Protein AF-A0A2V3VQZ6-F1 (afdb_monomer)

Mean predicted aligned error: 6.77 Å

Foldseek 3Di:
DEQDPPPRDDDDLVQCVVCVPQCQDPPPRARWDWDPDPPVLVCCLPVLLVCLVPPCVVVVHDPVRSVVVSVVSVVVSVSCVSVPTYIHNDHDDPD

Sequence (95 aa):
MPICKHCNTKWTYKDSLKNMLRYKCPYCGEKNYIRKFRVRDILMMILTPAIVIFILPIFDTPFIGTIAIGLSLIAIYLLTYPINLELTKEEEPYF

Organism: NCBI:txid1494959

InterPro domains:
  IPR024064 FdhE-like superfamily [SSF144020] (3-34)
  IPR026369 CxxC-20-CxxC putative zinc finger [TIGR04104] (2-89)

Solvent-accessible surface area (backbone atoms only — not comparable to full-atom values): 5546 Å² total; per-residue (Å²): 80,31,44,42,67,86,78,65,50,69,47,50,71,69,53,38,65,75,25,66,89,66,38,41,38,92,84,80,64,50,65,41,25,62,52,78,79,50,70,66,57,57,47,52,67,52,48,52,51,49,48,40,67,67,51,41,56,77,70,74,48,54,69,69,56,43,51,51,53,40,52,51,53,52,51,52,48,62,72,49,43,49,52,75,41,52,51,27,72,54,76,66,74,96,119

Structure (mmCIF, N/CA/C/O backbone):
data_AF-A0A2V3VQZ6-F1
#
_entry.id   AF-A0A2V3VQZ6-F1
#
loop_
_atom_site.group_PDB
_atom_site.id
_atom_site.type_symbol
_atom_site.label_atom_id
_atom_site.label_alt_id
_atom_site.label_comp_id
_atom_site.label_asym_id
_atom_site.label_entity_id
_atom_site.label_seq_id
_atom_site.pdbx_PDB_ins_code
_atom_site.Cartn_x
_atom_site.Cartn_y
_atom_site.Cartn_z
_atom_site.occupancy
_atom_site.B_iso_or_equiv
_atom_site.auth_seq_id
_atom_s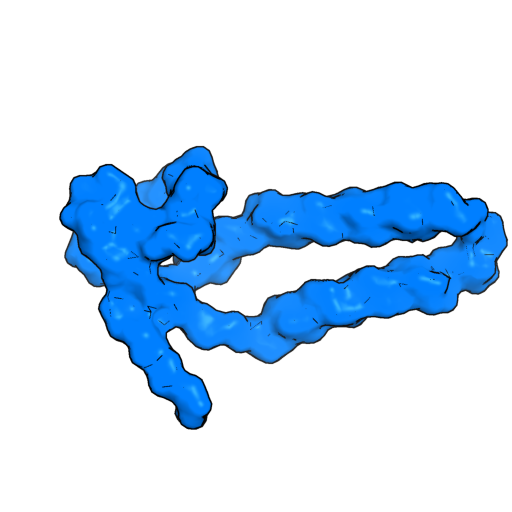ite.auth_comp_id
_atom_site.auth_asym_id
_atom_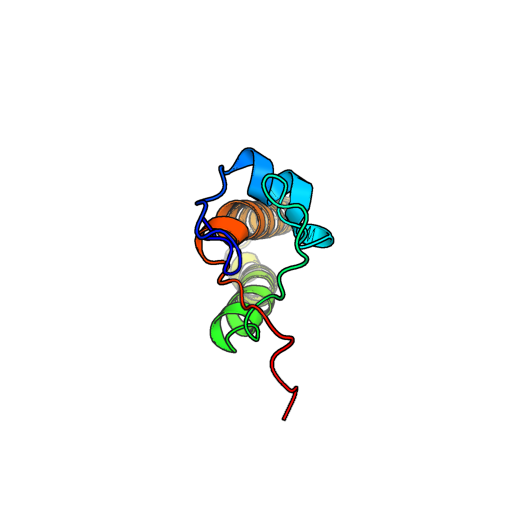site.auth_atom_id
_atom_site.pdbx_PDB_model_num
ATOM 1 N N . MET A 1 1 ? -6.896 6.775 2.793 1.00 87.56 1 MET A N 1
ATOM 2 C CA . MET A 1 1 ? -6.399 6.346 4.120 1.00 87.56 1 MET A CA 1
ATOM 3 C C . MET A 1 1 ? -7.534 5.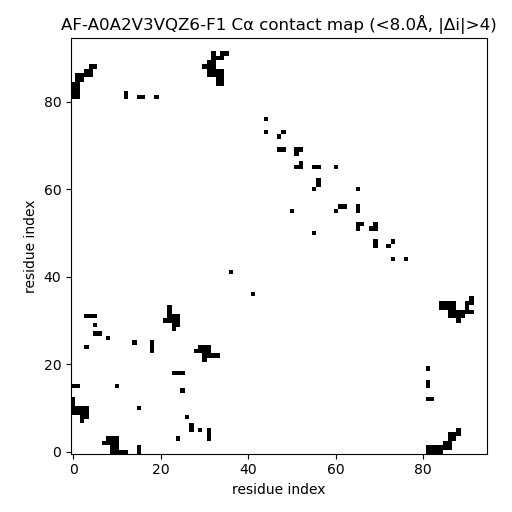674 4.847 1.00 87.56 1 MET A C 1
ATOM 5 O O . MET A 1 1 ? -8.632 6.235 4.822 1.00 87.56 1 MET A O 1
ATOM 9 N N . PRO A 1 2 ? -7.275 4.528 5.486 1.00 87.25 2 PRO A N 1
ATOM 10 C CA . PRO A 1 2 ? -8.296 3.766 6.171 1.00 87.25 2 PRO A CA 1
ATOM 11 C C . PRO A 1 2 ? -8.783 4.510 7.416 1.00 87.25 2 PRO A C 1
ATOM 13 O O . PRO A 1 2 ? -8.0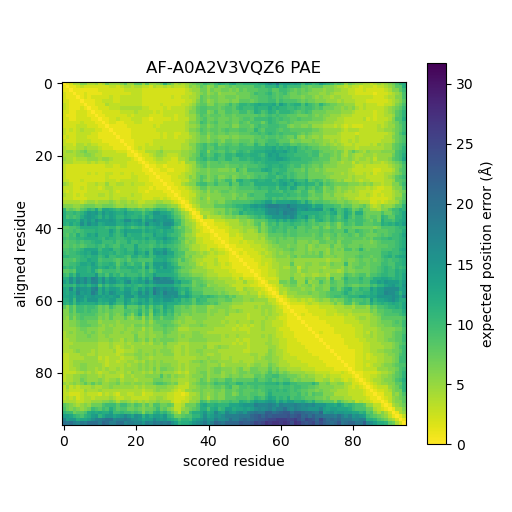50 5.273 8.054 1.00 87.25 2 PRO A O 1
ATOM 16 N N . ILE A 1 3 ? -10.042 4.267 7.760 1.00 89.69 3 ILE A N 1
ATOM 17 C CA . ILE A 1 3 ? -10.659 4.728 9.001 1.00 89.69 3 ILE A CA 1
ATOM 18 C C . ILE A 1 3 ? -10.872 3.490 9.864 1.00 89.69 3 ILE A 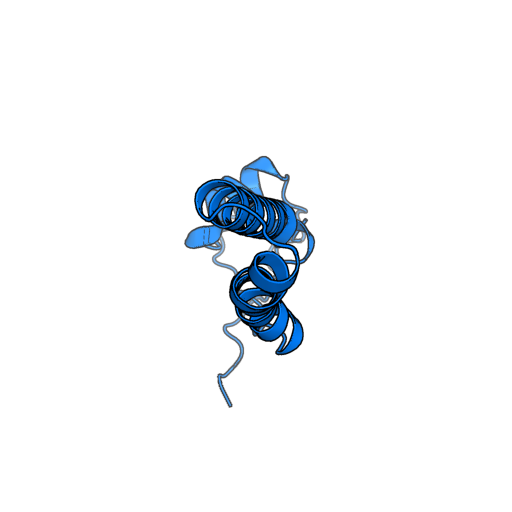C 1
ATOM 20 O O . ILE A 1 3 ? -11.489 2.525 9.410 1.00 89.69 3 ILE A O 1
ATOM 24 N N . CYS A 1 4 ? -10.357 3.506 11.092 1.00 90.44 4 CYS A N 1
ATOM 25 C CA . CYS A 1 4 ? -10.576 2.409 12.030 1.00 90.44 4 CYS A CA 1
ATOM 26 C C . CYS A 1 4 ? -12.068 2.268 12.334 1.00 90.44 4 CYS A C 1
ATOM 28 O O . CYS A 1 4 ? -12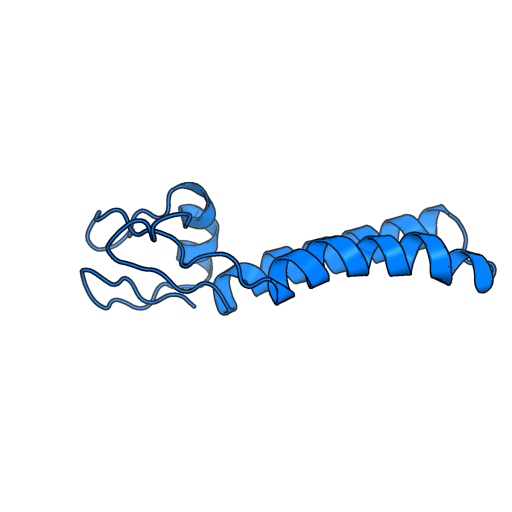.717 3.253 12.678 1.00 90.44 4 CYS A O 1
ATOM 30 N N . LYS A 1 5 ? -12.615 1.051 12.270 1.00 90.19 5 LYS A N 1
ATOM 31 C CA . LYS A 1 5 ? -14.050 0.840 12.511 1.00 90.19 5 LYS A CA 1
ATOM 32 C C . LYS A 1 5 ? -14.436 0.775 13.986 1.00 90.19 5 LYS A C 1
ATOM 34 O O . LYS A 1 5 ? -15.622 0.847 14.289 1.00 90.19 5 LYS A O 1
ATOM 39 N N . HIS A 1 6 ? -13.466 0.669 14.893 1.00 90.50 6 HIS A N 1
ATOM 40 C CA . HIS A 1 6 ? -13.714 0.648 16.337 1.00 90.50 6 HIS A CA 1
ATOM 41 C C . HIS A 1 6 ? -13.735 2.058 16.934 1.00 90.50 6 HIS A C 1
ATOM 43 O O . HIS A 1 6 ? -14.676 2.403 17.639 1.00 90.50 6 HIS A O 1
ATOM 49 N N . CYS A 1 7 ? -12.733 2.890 16.622 1.00 91.69 7 CYS A N 1
ATOM 50 C CA . CYS A 1 7 ? -12.592 4.235 17.195 1.00 91.69 7 CYS A CA 1
ATOM 51 C C . CYS A 1 7 ? -12.862 5.384 16.209 1.00 91.69 7 CYS A C 1
ATOM 53 O O . CYS A 1 7 ? -12.738 6.545 16.583 1.00 91.69 7 CYS A O 1
ATOM 55 N N . ASN A 1 8 ? -13.188 5.085 14.944 1.00 91.25 8 ASN A N 1
ATOM 56 C CA . ASN A 1 8 ? -13.423 6.063 13.869 1.00 91.25 8 ASN A CA 1
ATOM 57 C C . ASN A 1 8 ? -12.255 7.024 13.583 1.00 91.25 8 ASN A C 1
ATOM 59 O O . ASN A 1 8 ? -12.405 7.993 12.840 1.00 91.25 8 ASN A O 1
ATOM 63 N N . THR A 1 9 ? -11.060 6.743 14.106 1.00 92.19 9 THR A N 1
ATOM 64 C CA . THR A 1 9 ? -9.863 7.533 13.816 1.00 92.19 9 THR A CA 1
ATOM 65 C C . THR A 1 9 ? -9.351 7.224 12.412 1.00 92.19 9 THR A C 1
ATOM 67 O O . THR A 1 9 ? -9.124 6.063 12.053 1.00 92.19 9 THR A O 1
ATOM 70 N N . LYS A 1 10 ? -9.138 8.276 11.617 1.00 90.06 10 LYS A N 1
ATOM 71 C CA . LYS A 1 10 ? -8.492 8.191 10.305 1.00 90.06 10 LYS A CA 1
ATOM 72 C C . LYS A 1 10 ? -6.991 8.000 10.495 1.00 90.06 10 LYS A C 1
ATOM 74 O O . LYS A 1 10 ? -6.353 8.797 11.175 1.00 90.06 10 LYS A O 1
ATOM 79 N N . TRP A 1 11 ? -6.430 6.956 9.897 1.00 90.81 11 TRP A N 1
ATOM 80 C CA . TRP A 1 11 ? -4.996 6.700 9.996 1.00 90.81 11 TRP A CA 1
ATOM 81 C C . TRP A 1 11 ? -4.202 7.680 9.136 1.00 90.81 11 TRP A C 1
ATOM 83 O O . TRP A 1 11 ? -4.650 8.094 8.060 1.00 90.81 11 TRP A O 1
ATOM 93 N N . THR A 1 12 ? -2.990 8.016 9.578 1.00 91.19 12 THR A N 1
ATOM 94 C CA . THR A 1 12 ? -2.029 8.674 8.692 1.00 91.19 12 THR A CA 1
ATOM 95 C C . THR A 1 12 ? -1.474 7.671 7.677 1.00 91.19 12 THR A C 1
ATOM 97 O O . THR A 1 12 ? -1.578 6.450 7.839 1.00 91.19 12 THR A O 1
ATOM 100 N N . TYR A 1 13 ? -0.845 8.175 6.616 1.00 89.06 13 TYR A N 1
ATOM 101 C CA . TYR A 1 13 ? -0.154 7.318 5.651 1.00 89.06 13 TYR A CA 1
ATOM 102 C C . TYR A 1 13 ? 0.929 6.459 6.314 1.00 89.06 13 TYR A C 1
ATOM 104 O O . TYR A 1 13 ? 1.012 5.256 6.076 1.00 89.06 13 TYR A O 1
ATOM 112 N N . LYS A 1 14 ? 1.711 7.070 7.212 1.00 88.62 14 LYS A N 1
ATOM 113 C CA . LYS A 1 14 ? 2.785 6.402 7.952 1.00 88.62 14 LYS A CA 1
ATOM 114 C C . LYS A 1 14 ? 2.246 5.278 8.837 1.00 88.62 14 LYS A C 1
ATOM 116 O O . LYS A 1 14 ? 2.821 4.191 8.863 1.00 88.62 14 LYS A O 1
ATOM 121 N N . ASP A 1 15 ? 1.130 5.524 9.520 1.00 89.38 15 ASP A N 1
ATOM 122 C CA . ASP A 1 15 ? 0.466 4.516 10.350 1.00 89.38 15 ASP A CA 1
ATOM 123 C C . ASP A 1 15 ? -0.058 3.351 9.519 1.00 89.38 15 ASP A C 1
ATOM 125 O O . ASP A 1 15 ? 0.081 2.196 9.924 1.00 89.38 15 ASP A O 1
ATOM 129 N N . SER A 1 16 ? -0.606 3.659 8.343 1.00 87.94 16 SER A N 1
ATOM 130 C CA . SER A 1 16 ? -1.113 2.666 7.398 1.00 87.94 16 SER A CA 1
ATOM 131 C C . SER A 1 16 ? 0.000 1.768 6.888 1.00 87.94 16 SER A C 1
ATOM 133 O O . SER A 1 16 ? -0.156 0.556 6.940 1.00 87.94 16 SER A O 1
ATOM 135 N N . LEU A 1 17 ? 1.150 2.333 6.503 1.00 86.81 17 LEU A N 1
ATOM 136 C CA . LEU A 1 17 ? 2.311 1.544 6.088 1.00 86.81 17 LEU A CA 1
ATOM 137 C C . LEU A 1 17 ? 2.831 0.654 7.226 1.00 86.81 17 LEU A C 1
ATOM 139 O O . LEU A 1 17 ? 3.064 -0.537 7.038 1.00 86.81 17 LEU A O 1
ATOM 143 N N . LYS A 1 18 ? 2.986 1.220 8.431 1.00 87.25 18 LYS A N 1
ATOM 144 C CA . LYS A 1 18 ? 3.549 0.506 9.588 1.00 87.25 18 LYS A CA 1
ATOM 145 C C . LYS A 1 18 ? 2.650 -0.637 10.072 1.00 87.25 18 LYS A C 1
ATOM 147 O O . LYS A 1 18 ? 3.155 -1.643 10.566 1.00 87.25 18 LYS A O 1
ATOM 152 N N . ASN A 1 19 ? 1.332 -0.484 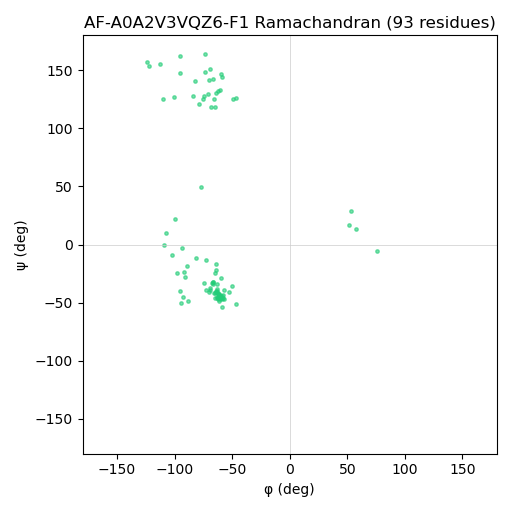9.945 1.00 85.19 19 ASN A N 1
ATOM 153 C CA . ASN A 1 19 ? 0.347 -1.447 10.444 1.00 85.19 19 ASN A CA 1
ATOM 154 C C . ASN A 1 19 ? -0.343 -2.254 9.332 1.00 85.19 19 ASN A C 1
ATOM 156 O O . ASN A 1 19 ? -1.269 -3.006 9.631 1.00 85.19 19 ASN A O 1
ATOM 160 N N . MET A 1 20 ? 0.132 -2.168 8.085 1.00 79.25 20 MET A N 1
ATOM 161 C CA . MET A 1 20 ? -0.460 -2.843 6.922 1.00 79.25 20 MET A CA 1
ATOM 162 C C . MET A 1 20 ? -0.514 -4.370 7.054 1.00 79.25 20 MET A C 1
ATOM 164 O O . MET A 1 20 ? -1.410 -4.987 6.505 1.00 79.25 20 MET A O 1
ATOM 168 N N . LEU A 1 21 ? 0.412 -4.990 7.793 1.00 79.12 21 LEU A N 1
ATOM 169 C CA . LEU A 1 21 ? 0.436 -6.449 7.993 1.00 79.12 21 LEU A CA 1
ATOM 170 C C . LEU A 1 21 ? -0.321 -6.908 9.244 1.00 79.12 21 LEU A C 1
ATOM 172 O O . LEU A 1 21 ? -0.715 -8.064 9.350 1.00 79.12 21 LEU A O 1
ATOM 176 N N . ARG A 1 22 ? -0.471 -6.019 10.231 1.00 84.44 22 ARG A N 1
ATOM 177 C CA . ARG A 1 22 ? -1.047 -6.359 11.541 1.00 84.44 22 ARG A CA 1
ATOM 178 C C . ARG A 1 22 ? -2.519 -5.984 11.642 1.00 84.44 22 ARG A C 1
ATOM 180 O O . ARG A 1 22 ? -3.209 -6.525 12.500 1.00 84.44 22 ARG A O 1
ATOM 187 N N . TYR A 1 23 ? -2.959 -5.009 10.844 1.00 84.81 23 TYR A N 1
ATOM 188 C CA . TYR A 1 23 ? -4.295 -4.403 10.867 1.00 84.81 23 TYR A CA 1
ATOM 189 C C . TYR A 1 23 ? -4.755 -3.926 12.260 1.00 84.81 23 TYR A C 1
ATOM 191 O O . TYR A 1 23 ? -5.928 -3.644 12.495 1.00 84.81 23 TYR A O 1
ATOM 199 N N . LYS A 1 24 ? -3.813 -3.778 13.198 1.00 89.56 24 LYS A N 1
ATOM 200 C CA . LYS A 1 24 ? -4.051 -3.290 14.553 1.00 89.56 24 LYS A CA 1
ATOM 201 C C . LYS A 1 24 ? -4.044 -1.768 14.540 1.00 89.56 24 LYS A C 1
ATOM 203 O O . LYS A 1 24 ? -3.100 -1.158 14.041 1.00 89.56 24 LYS A O 1
ATOM 208 N N . CYS A 1 25 ? -5.090 -1.159 15.086 1.00 90.12 25 CYS A N 1
ATOM 209 C CA . CYS A 1 25 ? -5.178 0.287 15.197 1.00 90.12 25 CYS A CA 1
ATOM 210 C C . CYS A 1 25 ? -4.096 0.808 16.150 1.00 90.12 25 CYS A C 1
ATOM 212 O O . CYS A 1 25 ? -4.055 0.371 17.301 1.00 90.12 25 CYS A O 1
ATOM 214 N N . PRO A 1 26 ? -3.243 1.756 15.724 1.00 89.69 26 PRO A N 1
ATOM 215 C CA . PRO A 1 26 ? -2.206 2.309 16.593 1.00 89.69 26 PRO A CA 1
ATOM 216 C C . PRO A 1 26 ? -2.766 3.242 17.677 1.00 89.69 26 PRO A C 1
ATOM 218 O O . PRO A 1 26 ? -2.047 3.559 18.616 1.00 89.69 26 PRO A O 1
ATOM 221 N N . TYR A 1 27 ? -4.029 3.670 17.555 1.00 90.62 27 TYR A N 1
ATOM 222 C CA . TYR A 1 27 ? -4.669 4.604 18.485 1.00 90.62 27 TYR A CA 1
ATOM 223 C C . TYR A 1 27 ? -5.472 3.897 19.581 1.00 90.62 27 TYR A C 1
ATOM 225 O O . TYR A 1 27 ? -5.284 4.192 20.753 1.00 90.62 27 TYR A O 1
ATOM 233 N N . CYS A 1 28 ? -6.356 2.961 19.216 1.00 91.38 28 CYS A N 1
ATOM 234 C CA . CYS A 1 28 ? -7.185 2.234 20.187 1.00 91.38 28 CYS A CA 1
ATOM 235 C C . CYS A 1 28 ? -6.690 0.816 20.491 1.00 91.38 28 CYS A C 1
ATOM 237 O O . CYS A 1 28 ? -7.219 0.166 21.382 1.00 91.38 28 CYS A O 1
ATOM 239 N N . GLY A 1 29 ? -5.707 0.303 19.745 1.00 90.19 29 GLY A N 1
ATOM 240 C CA . GLY A 1 29 ? -5.193 -1.054 19.927 1.00 90.19 29 GLY A CA 1
ATOM 241 C C . GLY A 1 29 ? -6.093 -2.165 19.377 1.00 90.19 29 GLY A C 1
ATOM 242 O O . GLY A 1 29 ? -5.657 -3.313 19.357 1.00 90.19 29 GLY A O 1
ATOM 243 N N . GLU A 1 30 ? -7.291 -1.853 18.885 1.00 91.19 30 GLU A N 1
ATOM 244 C CA . GLU A 1 30 ? -8.204 -2.859 18.338 1.00 91.19 30 GLU A CA 1
ATOM 245 C C . GLU A 1 30 ? -7.711 -3.430 17.010 1.00 91.19 30 GLU A C 1
ATOM 247 O O . GLU A 1 30 ? -7.177 -2.712 16.152 1.00 91.19 30 GLU A O 1
ATOM 252 N N . LYS A 1 31 ? -7.906 -4.737 16.827 1.00 89.44 31 LYS A N 1
ATOM 253 C CA . LYS A 1 31 ? -7.609 -5.419 15.567 1.00 89.44 31 LYS A CA 1
ATOM 254 C C . LYS A 1 31 ? -8.748 -5.152 14.588 1.00 89.44 31 LYS A C 1
ATOM 256 O O . LYS A 1 31 ? -9.888 -5.488 14.862 1.00 89.44 31 LYS A O 1
ATOM 261 N N . ASN A 1 32 ? -8.425 -4.546 13.452 1.00 88.62 32 ASN A N 1
ATOM 262 C CA . ASN A 1 32 ? -9.349 -4.420 12.333 1.00 88.62 32 ASN A CA 1
ATOM 263 C C . ASN A 1 32 ? -9.088 -5.565 11.355 1.00 88.62 32 ASN A C 1
ATOM 265 O O . ASN A 1 32 ? -8.014 -6.171 11.350 1.00 88.62 32 ASN A O 1
ATOM 269 N N . TYR A 1 33 ? -10.059 -5.806 10.493 1.00 86.38 33 TYR A N 1
ATOM 270 C CA . TYR A 1 33 ? -9.949 -6.738 9.386 1.00 86.38 33 TYR A CA 1
ATOM 271 C C . TYR A 1 33 ? -9.983 -5.953 8.083 1.00 86.38 33 TYR A C 1
ATOM 273 O O . TYR A 1 33 ? -10.450 -4.813 8.040 1.00 86.38 33 TYR A O 1
ATOM 281 N N . ILE A 1 34 ? -9.413 -6.522 7.029 1.00 82.62 34 ILE A N 1
ATOM 282 C CA . ILE A 1 34 ? -9.561 -5.954 5.694 1.00 82.62 34 ILE A CA 1
ATOM 283 C C . ILE A 1 34 ? -10.891 -6.407 5.124 1.00 82.62 34 ILE A C 1
ATOM 285 O O . ILE A 1 34 ? -11.278 -7.565 5.275 1.00 82.62 34 ILE A O 1
ATOM 289 N N . ARG A 1 35 ? -11.567 -5.495 4.431 1.00 76.88 35 ARG A N 1
ATOM 290 C CA . ARG A 1 35 ? -12.661 -5.884 3.552 1.00 76.88 35 ARG A CA 1
ATOM 291 C C . ARG A 1 35 ? -12.129 -6.840 2.482 1.00 76.88 35 ARG A C 1
ATOM 293 O O . ARG A 1 35 ? -10.982 -6.686 2.050 1.00 76.88 35 ARG A O 1
ATOM 300 N N . LYS A 1 36 ? -12.948 -7.797 2.035 1.00 69.31 36 LYS A N 1
ATOM 301 C CA . LYS A 1 36 ? -12.603 -8.744 0.968 1.00 69.31 36 LYS A CA 1
ATOM 302 C C . LYS A 1 36 ? -11.989 -7.978 -0.205 1.00 69.31 36 LYS A C 1
ATOM 304 O O . LYS A 1 36 ? -12.575 -7.007 -0.697 1.00 69.31 36 LYS A O 1
ATOM 309 N N . PHE A 1 37 ? -10.792 -8.405 -0.616 1.00 67.94 37 PHE A N 1
ATOM 310 C CA . PHE A 1 37 ? -10.106 -7.856 -1.784 1.00 67.94 37 PHE A CA 1
ATOM 311 C C . PHE A 1 37 ? -11.093 -7.825 -2.947 1.00 67.94 37 PHE A C 1
ATOM 313 O O . PHE A 1 37 ? -11.701 -8.850 -3.277 1.00 67.94 37 PHE A O 1
ATOM 320 N N . ARG A 1 38 ? -11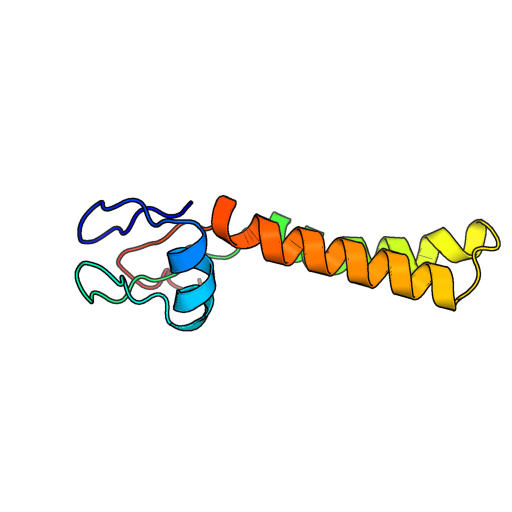.291 -6.655 -3.563 1.00 68.62 38 ARG A N 1
ATOM 321 C CA . ARG A 1 38 ? -12.198 -6.588 -4.707 1.00 68.62 38 ARG A CA 1
ATOM 322 C C . ARG A 1 38 ? -11.548 -7.387 -5.828 1.00 68.62 38 ARG A C 1
ATOM 324 O O . ARG A 1 38 ? -10.340 -7.306 -6.029 1.00 68.62 38 ARG A O 1
ATOM 331 N N . VAL A 1 39 ? -12.349 -8.114 -6.606 1.00 65.81 39 VAL A N 1
ATOM 332 C CA . VAL A 1 39 ? -11.864 -8.848 -7.792 1.00 65.81 39 VAL A CA 1
ATOM 333 C C . VAL A 1 39 ? -11.020 -7.934 -8.688 1.00 65.81 39 VAL A C 1
ATOM 335 O O . VAL A 1 39 ? -9.990 -8.348 -9.205 1.00 65.81 39 VAL A O 1
ATOM 338 N N . ARG A 1 40 ? -11.393 -6.651 -8.781 1.00 67.69 40 ARG A N 1
ATOM 339 C CA . ARG A 1 40 ? -10.627 -5.612 -9.479 1.00 67.69 40 ARG A CA 1
ATOM 340 C C . ARG A 1 40 ? -9.195 -5.443 -8.960 1.00 67.69 40 ARG A C 1
ATOM 342 O O . ARG A 1 40 ? -8.299 -5.232 -9.764 1.00 67.69 40 ARG A O 1
ATOM 349 N N . ASP A 1 41 ? -8.973 -5.526 -7.654 1.00 73.56 41 ASP A N 1
ATOM 350 C CA . ASP A 1 41 ? -7.658 -5.315 -7.042 1.00 73.56 41 ASP A CA 1
ATOM 351 C C . ASP A 1 41 ? -6.730 -6.505 -7.328 1.00 73.56 41 ASP A C 1
ATOM 353 O O . ASP A 1 41 ? -5.567 -6.312 -7.677 1.00 73.56 41 ASP A O 1
ATOM 357 N N . ILE A 1 42 ? -7.275 -7.727 -7.285 1.00 71.06 42 ILE A N 1
ATOM 358 C CA . ILE A 1 42 ? -6.575 -8.958 -7.687 1.00 71.06 42 ILE A CA 1
ATOM 359 C C . ILE A 1 42 ? -6.258 -8.922 -9.186 1.00 71.06 42 ILE A C 1
ATOM 361 O O . ILE A 1 42 ? -5.128 -9.187 -9.593 1.00 71.06 42 ILE A O 1
ATOM 365 N N . LEU A 1 43 ? -7.239 -8.539 -10.010 1.00 75.00 43 LEU A N 1
ATOM 366 C CA . LEU A 1 43 ? -7.051 -8.375 -11.449 1.00 75.00 43 LEU A CA 1
ATOM 367 C C . LEU A 1 43 ? -5.967 -7.342 -11.750 1.00 75.00 43 LEU A C 1
ATOM 369 O O . LEU A 1 43 ? -5.105 -7.615 -12.570 1.00 75.00 43 LEU A O 1
ATOM 373 N N . MET A 1 44 ? -5.944 -6.194 -11.071 1.00 75.94 44 MET A N 1
ATOM 374 C CA . MET A 1 44 ? -4.882 -5.200 -11.255 1.00 75.94 44 MET A CA 1
ATOM 375 C C . MET A 1 44 ? -3.508 -5.747 -10.859 1.00 75.94 44 MET A C 1
ATOM 377 O O . MET A 1 44 ? -2.543 -5.529 -11.589 1.00 75.94 44 MET A O 1
ATOM 381 N N . MET A 1 45 ? -3.409 -6.494 -9.758 1.00 76.00 45 MET A N 1
ATOM 382 C CA . MET A 1 45 ? -2.143 -7.069 -9.301 1.00 76.00 45 MET A CA 1
ATOM 383 C C . MET A 1 45 ? -1.587 -8.140 -10.257 1.00 76.00 45 MET A C 1
ATOM 385 O O . MET A 1 45 ? -0.372 -8.251 -10.387 1.00 76.00 45 MET A O 1
ATOM 389 N N . ILE A 1 46 ? -2.448 -8.898 -10.945 1.00 79.00 46 ILE A N 1
ATOM 390 C CA . ILE A 1 46 ? -2.044 -9.976 -11.868 1.00 79.00 46 ILE A CA 1
ATOM 391 C C . ILE A 1 46 ? -1.908 -9.475 -13.313 1.00 79.00 46 ILE A C 1
ATOM 393 O O . ILE A 1 46 ? -0.930 -9.786 -13.992 1.00 79.00 46 ILE A O 1
ATOM 397 N N . LEU A 1 47 ? -2.869 -8.687 -13.798 1.00 80.88 47 LEU A N 1
ATOM 398 C CA . LEU A 1 47 ? -2.892 -8.216 -15.183 1.00 80.88 47 LEU A CA 1
ATOM 399 C C . LEU A 1 47 ? -1.783 -7.207 -15.459 1.00 80.88 47 LEU A C 1
ATOM 401 O O . LEU A 1 47 ? -1.198 -7.254 -16.533 1.00 80.88 47 LEU A O 1
ATOM 405 N N . THR A 1 48 ? -1.454 -6.328 -14.509 1.00 81.62 48 THR A N 1
ATOM 406 C CA . THR A 1 48 ? -0.405 -5.314 -14.710 1.00 81.62 48 THR A CA 1
ATOM 407 C C . THR A 1 48 ? 0.959 -5.941 -15.035 1.00 81.62 48 THR A C 1
ATOM 409 O O . THR A 1 48 ? 1.518 -5.603 -16.079 1.00 81.62 48 THR A O 1
ATOM 412 N N . PRO A 1 49 ? 1.507 -6.877 -14.232 1.00 77.69 49 PRO A N 1
ATOM 413 C CA . PRO A 1 49 ? 2.773 -7.521 -14.575 1.00 77.69 49 PRO A CA 1
ATOM 414 C C . PRO A 1 49 ? 2.669 -8.397 -15.829 1.00 77.69 49 PRO A C 1
ATOM 416 O O . PRO A 1 49 ? 3.615 -8.426 -16.609 1.00 77.69 49 PRO A O 1
ATOM 419 N N . ALA A 1 50 ? 1.529 -9.054 -16.078 1.00 82.25 50 ALA A N 1
ATOM 420 C CA . ALA A 1 50 ? 1.332 -9.828 -17.304 1.00 82.25 50 ALA A CA 1
ATOM 421 C C . ALA A 1 50 ? 1.411 -8.937 -18.558 1.00 82.25 50 ALA A C 1
ATOM 423 O O . ALA A 1 50 ? 2.161 -9.235 -19.482 1.00 82.25 50 ALA A O 1
ATOM 424 N N . ILE A 1 51 ? 0.706 -7.803 -18.566 1.00 82.38 51 ILE A N 1
ATOM 425 C CA . ILE A 1 51 ? 0.743 -6.808 -19.649 1.00 82.38 51 ILE A CA 1
ATOM 426 C C . ILE A 1 51 ? 2.178 -6.329 -19.875 1.00 82.38 51 ILE A C 1
ATOM 428 O O . ILE A 1 51 ? 2.646 -6.319 -21.005 1.00 82.38 51 ILE A O 1
ATOM 432 N N . VAL A 1 52 ? 2.907 -5.985 -18.814 1.00 83.12 52 VAL A N 1
ATOM 433 C CA . VAL A 1 52 ? 4.299 -5.524 -18.924 1.00 83.12 52 VAL A CA 1
ATOM 434 C C . VAL A 1 52 ? 5.199 -6.590 -19.554 1.00 83.12 52 VAL A C 1
ATOM 436 O O . VAL A 1 52 ? 5.966 -6.276 -20.460 1.00 83.12 52 VAL A O 1
ATOM 439 N N . ILE A 1 53 ? 5.081 -7.846 -19.117 1.00 80.88 53 ILE A N 1
ATOM 440 C CA . ILE A 1 53 ? 5.914 -8.954 -19.602 1.00 80.88 53 ILE A CA 1
ATOM 441 C C . ILE A 1 53 ? 5.592 -9.315 -21.056 1.00 80.88 53 ILE A C 1
ATOM 443 O O . ILE A 1 53 ? 6.511 -9.605 -21.814 1.00 80.88 53 ILE A O 1
ATOM 447 N N . PHE A 1 54 ? 4.319 -9.305 -21.455 1.00 82.44 54 PHE A N 1
ATOM 448 C CA . PHE A 1 54 ? 3.913 -9.750 -22.792 1.00 82.44 54 PHE A CA 1
ATOM 449 C C . PHE A 1 54 ? 3.877 -8.631 -23.837 1.00 82.44 54 PHE A C 1
ATOM 451 O O . PHE A 1 54 ? 4.069 -8.911 -25.016 1.00 82.44 54 PHE A O 1
ATOM 458 N N . ILE A 1 55 ? 3.645 -7.376 -23.438 1.00 81.06 55 ILE A N 1
ATOM 459 C CA . ILE A 1 55 ? 3.466 -6.261 -24.379 1.00 81.06 55 ILE A CA 1
ATOM 460 C C . ILE A 1 55 ? 4.766 -5.493 -24.619 1.00 81.06 55 ILE A C 1
ATOM 462 O O . ILE A 1 55 ? 5.040 -5.137 -25.760 1.00 81.06 55 ILE A O 1
ATOM 466 N N . LEU A 1 56 ? 5.598 -5.248 -23.600 1.00 78.81 56 LEU A N 1
ATOM 467 C CA . LEU A 1 56 ? 6.828 -4.463 -23.796 1.00 78.81 56 LEU A CA 1
ATOM 468 C C . LEU A 1 56 ? 7.851 -5.099 -24.757 1.00 78.81 56 LEU A C 1
ATOM 470 O O . LEU A 1 56 ? 8.472 -4.347 -25.514 1.00 78.81 56 LEU A O 1
ATOM 474 N N . PRO A 1 57 ? 8.002 -6.437 -24.826 1.00 79.19 57 PRO A N 1
ATOM 475 C CA . PRO A 1 57 ? 8.867 -7.057 -25.828 1.00 79.19 57 PRO A CA 1
ATOM 476 C C . PRO A 1 57 ? 8.410 -6.838 -27.277 1.00 79.19 57 PRO A C 1
ATOM 478 O O . PRO A 1 57 ? 9.242 -6.897 -28.172 1.00 79.19 57 PRO A O 1
ATOM 481 N N . ILE A 1 58 ? 7.124 -6.539 -27.525 1.00 81.94 58 ILE A N 1
ATOM 482 C CA . ILE A 1 58 ? 6.607 -6.219 -28.873 1.00 81.94 58 ILE A CA 1
ATOM 483 C C . ILE A 1 58 ? 7.223 -4.911 -29.400 1.00 81.94 58 ILE A C 1
ATOM 485 O O . ILE A 1 58 ? 7.308 -4.703 -30.605 1.00 81.94 58 ILE A O 1
ATOM 489 N N . PHE A 1 59 ? 7.676 -4.037 -28.501 1.00 82.81 59 PHE A N 1
ATOM 490 C CA . PHE A 1 59 ? 8.284 -2.747 -28.826 1.00 82.81 59 PHE A CA 1
ATOM 491 C C . PHE A 1 59 ? 9.821 -2.777 -28.781 1.00 82.81 59 PHE A C 1
ATOM 493 O O . PHE A 1 59 ? 10.433 -1.735 -28.559 1.00 82.81 59 PHE A O 1
ATOM 500 N N . ASP A 1 60 ? 10.446 -3.956 -28.902 1.00 84.56 60 ASP A N 1
ATOM 501 C CA . ASP A 1 60 ? 11.904 -4.152 -28.797 1.00 84.56 60 ASP A CA 1
ATOM 502 C C . ASP A 1 60 ? 12.517 -3.568 -27.505 1.00 84.56 60 ASP A C 1
ATOM 504 O O . ASP A 1 60 ? 13.684 -3.169 -27.446 1.00 84.56 60 ASP A O 1
ATOM 508 N N . THR A 1 61 ? 11.726 -3.513 -26.426 1.00 80.81 61 THR A N 1
ATOM 509 C CA . THR A 1 61 ? 12.196 -2.976 -25.146 1.00 80.81 61 THR A CA 1
ATOM 510 C C . THR A 1 61 ? 13.202 -3.949 -24.523 1.00 80.81 61 THR A C 1
ATOM 512 O O . THR A 1 61 ? 12.887 -5.132 -24.359 1.00 80.81 61 THR A O 1
ATOM 515 N N . PRO A 1 62 ? 14.395 -3.489 -24.099 1.00 87.06 62 PRO A N 1
ATOM 516 C CA . PRO A 1 62 ? 15.380 -4.362 -23.474 1.00 87.06 62 PRO A CA 1
ATOM 517 C C . PRO A 1 62 ? 14.814 -5.024 -22.210 1.00 87.06 62 PRO A C 1
ATOM 519 O O . PRO A 1 62 ? 14.081 -4.405 -21.434 1.00 87.06 62 PRO A O 1
ATOM 522 N N . PHE A 1 63 ? 15.201 -6.278 -21.965 1.00 83.50 63 PHE A N 1
ATOM 523 C CA . PHE A 1 63 ? 14.704 -7.086 -20.842 1.00 83.50 63 PHE A CA 1
ATOM 524 C C . PHE A 1 63 ? 14.851 -6.384 -19.481 1.00 83.50 63 PHE A C 1
ATOM 526 O O . PHE A 1 63 ? 13.926 -6.373 -18.671 1.00 83.50 63 PHE A O 1
ATOM 533 N N . ILE A 1 64 ? 15.987 -5.716 -19.265 1.00 87.00 64 ILE A N 1
ATOM 534 C CA . ILE A 1 64 ? 16.252 -4.935 -18.048 1.00 87.00 64 ILE A CA 1
ATOM 535 C C . ILE A 1 64 ? 15.265 -3.766 -17.910 1.00 87.00 64 ILE A C 1
ATOM 537 O O . ILE A 1 64 ? 14.764 -3.517 -16.815 1.00 87.00 64 ILE A O 1
ATOM 541 N N . GLY A 1 65 ? 14.940 -3.084 -19.013 1.00 86.12 65 GLY A N 1
ATOM 542 C CA . GLY A 1 65 ? 13.940 -2.014 -19.034 1.00 86.12 65 GLY A CA 1
ATOM 543 C C . GLY A 1 65 ? 12.539 -2.531 -18.708 1.00 86.12 65 GLY A C 1
ATOM 544 O O . GLY A 1 65 ? 11.836 -1.938 -17.893 1.00 86.12 65 GLY A O 1
ATOM 545 N N . THR A 1 66 ? 12.173 -3.688 -19.262 1.00 85.50 66 THR A N 1
ATOM 546 C CA . THR A 1 66 ? 10.894 -4.362 -18.986 1.00 85.50 66 THR A CA 1
ATOM 547 C C . THR A 1 66 ? 10.746 -4.708 -17.501 1.00 85.50 66 THR A C 1
ATOM 549 O O . THR A 1 66 ? 9.723 -4.396 -16.889 1.00 85.50 66 THR A O 1
ATOM 552 N N . ILE A 1 67 ? 11.789 -5.281 -16.885 1.00 85.44 67 ILE A N 1
ATOM 553 C CA . ILE A 1 67 ? 11.798 -5.577 -15.444 1.00 85.44 67 ILE A CA 1
ATOM 554 C C . ILE A 1 67 ? 11.694 -4.292 -14.620 1.00 85.44 67 ILE A C 1
ATOM 556 O O . ILE A 1 67 ? 10.896 -4.236 -13.684 1.00 85.44 67 ILE A O 1
ATOM 560 N N . ALA A 1 68 ? 12.473 -3.261 -14.959 1.00 87.88 68 ALA A N 1
ATOM 561 C CA . ALA A 1 68 ? 12.463 -1.998 -14.230 1.00 87.88 68 ALA A CA 1
ATOM 562 C C . ALA A 1 68 ? 11.062 -1.366 -14.221 1.00 87.88 68 ALA A C 1
ATOM 564 O O . ALA A 1 68 ? 10.560 -1.009 -13.157 1.00 87.88 68 ALA A O 1
ATOM 565 N N . ILE A 1 69 ? 10.394 -1.320 -15.379 1.00 87.19 69 ILE A N 1
ATOM 566 C CA . ILE A 1 69 ? 9.026 -0.800 -15.510 1.00 87.19 69 ILE A CA 1
ATOM 567 C C . ILE A 1 69 ? 8.040 -1.629 -14.678 1.00 87.19 69 ILE A C 1
ATOM 569 O O . ILE A 1 69 ? 7.229 -1.066 -13.940 1.00 87.19 69 ILE A O 1
ATOM 573 N N . GLY A 1 70 ? 8.129 -2.961 -14.744 1.00 85.19 70 GLY A N 1
ATOM 574 C CA . GLY A 1 70 ? 7.274 -3.852 -13.956 1.00 85.19 70 GLY A CA 1
ATOM 575 C C . GLY A 1 70 ? 7.418 -3.627 -12.451 1.00 85.19 70 GLY A C 1
ATOM 576 O O . GLY A 1 70 ? 6.420 -3.464 -11.748 1.00 85.19 70 GLY A O 1
A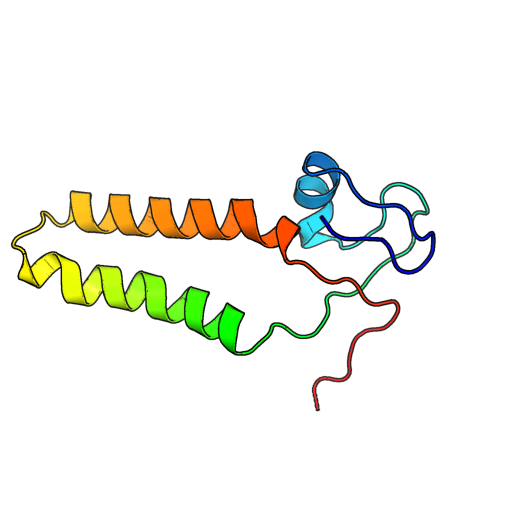TOM 577 N N . LEU A 1 71 ? 8.656 -3.541 -11.959 1.00 86.81 71 LEU A N 1
ATOM 578 C CA . LEU A 1 71 ? 8.938 -3.266 -10.549 1.00 86.81 71 LEU A CA 1
ATOM 579 C C . LEU A 1 71 ? 8.444 -1.880 -10.122 1.00 86.81 71 LEU A C 1
ATOM 581 O O . LEU A 1 71 ? 7.871 -1.751 -9.040 1.00 86.81 71 LEU A O 1
ATOM 585 N N . SER A 1 72 ? 8.609 -0.855 -10.962 1.00 88.81 72 SER A N 1
ATOM 586 C CA . SER A 1 72 ? 8.085 0.486 -10.683 1.00 88.81 72 SER A CA 1
ATOM 587 C C . SER A 1 72 ? 6.563 0.489 -10.542 1.00 88.81 72 SER A C 1
ATOM 589 O O . SER A 1 72 ? 6.039 1.090 -9.606 1.00 88.81 72 SER A O 1
ATOM 591 N N . LEU A 1 73 ? 5.844 -0.217 -11.417 1.00 86.38 73 LEU A N 1
ATOM 592 C CA . LEU A 1 73 ? 4.383 -0.314 -11.349 1.00 86.38 73 LEU A CA 1
ATOM 593 C C . LEU A 1 73 ? 3.912 -1.053 -10.091 1.00 86.38 73 LEU A C 1
ATOM 595 O O . LEU A 1 73 ? 2.987 -0.590 -9.421 1.00 86.38 73 LEU A O 1
ATOM 599 N N . ILE A 1 74 ? 4.582 -2.149 -9.719 1.00 84.06 74 ILE A N 1
ATOM 600 C CA . ILE A 1 74 ? 4.307 -2.866 -8.463 1.00 84.06 74 ILE A CA 1
ATOM 601 C C . ILE A 1 74 ? 4.556 -1.951 -7.258 1.00 84.06 74 ILE A C 1
ATOM 603 O O . ILE A 1 74 ? 3.727 -1.887 -6.351 1.00 84.06 74 ILE A O 1
ATOM 607 N N . ALA A 1 75 ? 5.661 -1.200 -7.251 1.00 86.94 75 ALA A N 1
ATOM 608 C CA . ALA A 1 75 ? 5.965 -0.261 -6.176 1.00 86.94 75 ALA A CA 1
ATOM 609 C C . ALA A 1 75 ? 4.887 0.829 -6.047 1.00 86.94 75 ALA A C 1
ATOM 611 O O . ALA A 1 75 ? 4.420 1.104 -4.941 1.00 86.94 75 ALA A O 1
ATOM 612 N N . ILE A 1 76 ? 4.429 1.403 -7.165 1.00 87.25 76 ILE A N 1
ATOM 613 C CA . ILE A 1 76 ? 3.338 2.392 -7.185 1.00 87.25 76 ILE A CA 1
ATOM 614 C C . ILE A 1 76 ? 2.039 1.785 -6.638 1.00 87.25 76 ILE A C 1
ATOM 616 O O . ILE A 1 76 ? 1.345 2.420 -5.838 1.00 87.25 76 ILE A O 1
ATOM 620 N N . TYR A 1 77 ? 1.714 0.550 -7.023 1.00 82.69 77 TYR A N 1
ATOM 621 C CA . TYR A 1 77 ? 0.542 -0.148 -6.503 1.00 82.69 77 TYR A CA 1
ATOM 622 C C . TYR A 1 77 ? 0.624 -0.331 -4.981 1.00 82.69 77 TYR A C 1
ATOM 624 O O . TYR A 1 77 ? -0.312 0.020 -4.267 1.00 82.69 77 TYR A O 1
ATOM 632 N N . LEU A 1 78 ? 1.765 -0.789 -4.457 1.00 82.12 78 LEU A N 1
ATOM 633 C CA . LEU A 1 78 ? 1.957 -0.976 -3.015 1.00 82.12 78 LEU A CA 1
ATOM 634 C C . LEU A 1 78 ? 1.871 0.344 -2.232 1.00 82.12 78 LEU A C 1
ATOM 636 O O . LEU A 1 78 ? 1.284 0.378 -1.151 1.00 82.12 78 LEU A O 1
ATOM 640 N N . LEU A 1 79 ? 2.403 1.440 -2.780 1.00 85.38 79 LEU A N 1
ATOM 641 C CA . LEU A 1 79 ? 2.314 2.771 -2.168 1.00 85.38 79 LEU A CA 1
ATOM 642 C C . LEU A 1 79 ? 0.876 3.316 -2.161 1.00 85.38 79 LEU A C 1
ATOM 644 O O . LEU A 1 79 ? 0.475 4.018 -1.232 1.00 85.38 79 LEU A O 1
ATOM 648 N N . THR A 1 80 ? 0.074 2.990 -3.175 1.00 83.69 80 THR A N 1
ATOM 649 C CA . THR A 1 80 ? -1.319 3.456 -3.282 1.00 83.69 80 THR A CA 1
ATOM 650 C C . THR A 1 80 ? -2.326 2.526 -2.602 1.00 83.69 80 THR A C 1
ATOM 652 O O . THR A 1 80 ? -3.412 2.973 -2.233 1.00 83.69 80 THR A O 1
ATOM 655 N N . TYR A 1 81 ? -1.966 1.270 -2.335 1.00 81.00 81 TYR A N 1
ATOM 656 C CA . TYR A 1 81 ? -2.784 0.294 -1.614 1.00 81.00 81 TYR A CA 1
ATOM 657 C C . TYR A 1 81 ? -3.429 0.819 -0.310 1.00 81.00 81 TYR A C 1
ATOM 659 O O . TYR A 1 81 ? -4.655 0.740 -0.188 1.00 81.00 81 TYR A O 1
ATOM 667 N N . PRO A 1 82 ? -2.699 1.439 0.646 1.00 81.19 82 PRO A N 1
ATOM 668 C CA . PRO A 1 82 ? -3.304 1.962 1.879 1.00 81.19 82 PRO A CA 1
ATOM 669 C C . PRO A 1 82 ? -4.311 3.097 1.638 1.00 81.19 82 PRO A C 1
ATOM 671 O O . PRO A 1 82 ? -5.106 3.428 2.517 1.00 81.19 82 PRO A O 1
ATOM 674 N N . ILE A 1 83 ? -4.308 3.734 0.465 1.00 81.25 83 ILE A N 1
ATOM 675 C CA . ILE A 1 83 ? -5.287 4.776 0.144 1.00 81.25 83 ILE A CA 1
ATOM 676 C C . ILE A 1 83 ? -6.669 4.153 -0.051 1.00 81.25 83 ILE A C 1
ATOM 678 O O . ILE A 1 83 ? -7.639 4.714 0.465 1.00 81.25 83 ILE A O 1
ATOM 682 N N . ASN A 1 84 ? -6.713 3.000 -0.721 1.00 75.31 84 ASN A N 1
ATOM 683 C CA . ASN A 1 84 ? -7.920 2.268 -1.105 1.00 75.31 84 ASN A CA 1
ATOM 684 C C . ASN A 1 84 ? -8.334 1.190 -0.089 1.00 75.31 84 ASN A C 1
ATOM 686 O O . ASN A 1 84 ? -9.361 0.540 -0.271 1.00 75.31 84 ASN A O 1
ATOM 690 N N . LEU A 1 85 ? -7.546 0.997 0.971 1.00 79.94 85 LEU A N 1
ATOM 691 C CA . LEU A 1 85 ? -7.811 -0.003 1.996 1.00 79.94 85 LEU A CA 1
ATOM 692 C C . LEU A 1 85 ? -9.055 0.362 2.820 1.00 79.94 85 LEU A C 1
ATOM 694 O O . LEU A 1 85 ? -9.086 1.377 3.520 1.00 79.94 85 LEU A O 1
ATOM 698 N N . GLU A 1 86 ? -10.064 -0.503 2.775 1.00 82.62 86 GLU A N 1
ATOM 699 C CA . GLU A 1 86 ? -11.250 -0.432 3.628 1.00 82.62 86 GLU A CA 1
ATOM 700 C C . GLU A 1 86 ? -11.109 -1.428 4.784 1.00 82.62 86 GLU A C 1
ATOM 702 O O . GLU A 1 86 ? -10.857 -2.614 4.572 1.00 82.62 86 GLU A O 1
ATOM 707 N N . LEU A 1 87 ? -11.272 -0.934 6.014 1.00 86.31 87 LEU A N 1
ATOM 708 C CA . LEU A 1 87 ? -11.247 -1.753 7.225 1.00 86.31 87 LEU A CA 1
ATOM 709 C C . LEU A 1 87 ? -12.666 -2.150 7.652 1.00 86.31 87 LEU A C 1
ATOM 711 O O . LEU A 1 87 ? -13.603 -1.363 7.496 1.00 86.31 87 LEU A O 1
ATOM 715 N N . THR A 1 88 ? -12.805 -3.330 8.247 1.00 85.56 88 THR A N 1
ATOM 716 C CA . THR A 1 88 ? -14.023 -3.888 8.853 1.00 85.56 88 THR A CA 1
ATOM 717 C C . THR A 1 88 ? -13.766 -4.263 10.321 1.00 85.56 88 THR A C 1
ATOM 719 O O . THR A 1 88 ? -12.616 -4.426 10.738 1.00 85.56 88 THR A O 1
ATOM 722 N N . LYS A 1 89 ? -14.832 -4.335 11.136 1.00 83.44 89 LYS A N 1
ATOM 723 C CA . LYS A 1 89 ? -14.740 -4.767 12.551 1.00 83.44 89 LYS A CA 1
ATOM 724 C C . LYS A 1 89 ? -14.540 -6.272 12.685 1.00 83.44 89 LYS A C 1
ATOM 726 O O . LYS A 1 89 ? -13.886 -6.731 13.610 1.00 83.44 89 LYS A O 1
ATOM 731 N N . GLU A 1 90 ? -15.125 -7.014 11.760 1.00 81.94 90 GLU A N 1
ATOM 732 C CA . GLU A 1 90 ? -15.159 -8.467 11.758 1.00 81.94 90 GLU A CA 1
ATOM 733 C C . GLU A 1 90 ? -14.538 -8.971 10.461 1.00 81.94 90 GLU A C 1
ATOM 735 O O . GLU A 1 90 ? -14.523 -8.267 9.441 1.00 81.94 90 GLU A O 1
ATOM 740 N N . GLU A 1 91 ? -13.998 -10.182 10.526 1.00 75.81 91 GLU A N 1
ATOM 741 C CA . GLU A 1 91 ? -13.521 -10.893 9.352 1.00 75.81 91 GLU A CA 1
ATOM 742 C C . GLU A 1 91 ? -14.721 -11.193 8.451 1.00 75.81 91 GLU A C 1
ATOM 744 O O . GLU A 1 91 ? -15.665 -11.861 8.872 1.00 75.81 91 GLU A O 1
ATOM 749 N N . GLU A 1 92 ? -14.724 -10.654 7.230 1.00 68.19 92 GLU A N 1
ATOM 750 C CA . GLU A 1 92 ? -15.795 -10.974 6.289 1.00 68.19 92 GLU A CA 1
ATOM 751 C C . GLU A 1 92 ? -15.733 -12.475 5.957 1.00 68.19 92 GLU A C 1
ATOM 753 O O . GLU A 1 92 ? -14.654 -12.975 5.619 1.00 68.19 92 GLU A O 1
ATOM 758 N N . PRO A 1 93 ? -16.858 -13.212 6.038 1.00 60.94 93 PRO A N 1
ATOM 759 C CA . PRO A 1 93 ? -16.867 -14.628 5.711 1.00 60.94 93 PRO A CA 1
ATOM 760 C C . PRO A 1 93 ? -16.443 -14.841 4.251 1.00 60.94 93 PRO A C 1
ATOM 762 O O . PRO A 1 93 ? -16.918 -14.177 3.325 1.00 60.94 93 PRO A O 1
ATOM 765 N N . TYR A 1 94 ? -15.532 -15.791 4.037 1.00 56.56 94 TYR A N 1
ATOM 766 C CA . TYR A 1 94 ? -15.038 -16.180 2.714 1.00 56.56 94 TYR A CA 1
ATOM 767 C C . TYR A 1 94 ? -16.050 -17.065 1.968 1.00 56.56 94 TYR A C 1
ATOM 769 O O . TYR A 1 94 ? -15.677 -18.113 1.456 1.00 56.56 94 TYR A O 1
ATOM 777 N N . PHE A 1 95 ? -17.321 -16.670 1.902 1.00 50.81 95 PHE A N 1
ATOM 778 C CA . PHE A 1 95 ? -18.353 -17.403 1.166 1.00 50.81 95 PHE A CA 1
ATOM 779 C C . PHE A 1 95 ? -19.214 -16.414 0.387 1.00 50.81 95 PHE A C 1
ATOM 781 O O . PHE A 1 95 ? -19.745 -15.469 1.009 1.00 50.81 95 PHE A O 1
#

Secondary structure (DSSP, 8-state):
--B-TTT-PBPPHHHHHHHTTT-B-TTT-PBPEEPPPPHHHHHHHHHHHHHHHHHGGGGT--HHHHHHHHHHHHHHHHHHHHHHPPEESSPPP--

pLDDT: mean 82.65, std 7.81, range [50.81, 92.19]

Radius of gyration: 16.92 Å; Cα contacts (8 Å, |Δi|>4): 106; chains: 1; bounding box: 35×26×49 Å